Protein AF-A0A3M1U6E2-F1 (afdb_monomer)

Solvent-accessible surface area (backbone atoms only — not comparable to full-atom values): 4846 Å² total; per-residue (Å²): 135,60,70,71,58,54,50,63,66,49,46,61,61,50,52,49,50,53,52,52,50,50,50,51,52,52,49,31,59,74,48,72,72,46,93,76,77,64,64,66,62,53,50,50,42,52,52,34,9,44,35,27,55,74,70,69,35,60,21,90,54,90,96,37,81,47,94,78,67,93,52,83,66,58,29,61,60,53,14,76,77,99

Secondary structure (DSSP, 8-state):
--HHHHHHHHHHHHHHHHHHHHHHHHHHHHTTT-----HHHHHHHHHHHHHHHHHS-SSSSTT------S-TTHHHHHHTT-

Foldseek 3Di:
DDPVVVCVVPVVVVVVVVVVVVVVVVVCVVVVNDDDDDPVLVVQLLQQLCCCLPQVERDNDHPDHDPSHPDPPSSVVSNVVD

pLDDT: mean 91.37, std 5.68, range [65.19, 98.38]

Mean predicted aligned error: 5.88 Å

Sequence (82 aa):
MNTRRLIAISLPPLLLLLLVGGLLLAAWHHNQQHLIYPLDDTYIHLSLAKHLATTGNWGLSPGTFNSCGSSLLYVPLLAGLF

Radius of gyration: 19.24 Å; Cα contacts (8 Å, |Δi|>4): 65; chains: 1; bounding box: 46×30×43 Å

Structure (mmCIF, N/CA/C/O backbone):
data_AF-A0A3M1U6E2-F1
#
_entry.id   AF-A0A3M1U6E2-F1
#
loop_
_atom_site.group_PDB
_atom_site.id
_atom_site.type_symbol
_atom_site.label_atom_i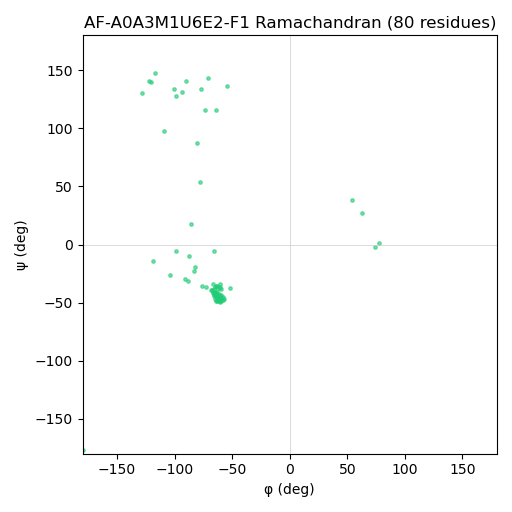d
_atom_site.label_alt_id
_atom_site.label_co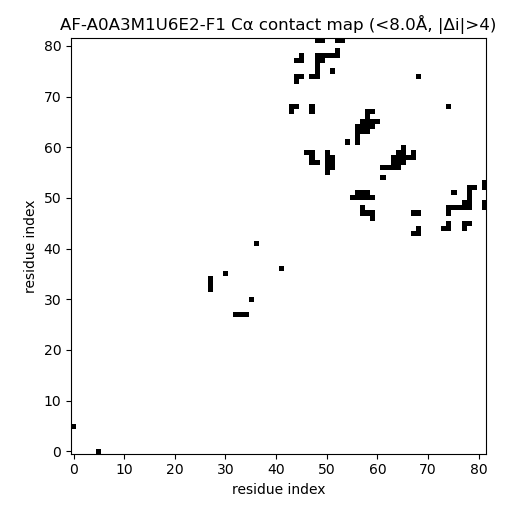mp_id
_atom_site.label_asym_id
_atom_site.label_entity_id
_atom_site.label_seq_id
_atom_site.pdbx_PDB_ins_code
_atom_site.Cartn_x
_atom_site.Cartn_y
_atom_site.Cartn_z
_atom_site.occupancy
_atom_site.B_iso_or_equiv
_atom_site.auth_seq_id
_atom_site.auth_comp_id
_atom_site.auth_asym_id
_atom_site.auth_atom_id
_atom_site.pdbx_PDB_model_num
ATOM 1 N N . MET A 1 1 ? 29.045 22.446 -11.411 1.00 65.19 1 MET A N 1
ATOM 2 C CA . MET A 1 1 ? 28.993 20.994 -11.111 1.00 65.19 1 MET A CA 1
ATOM 3 C C . MET A 1 1 ? 29.347 20.234 -12.386 1.00 65.19 1 MET A C 1
ATOM 5 O O . MET A 1 1 ? 28.762 20.541 -13.412 1.00 65.19 1 MET A O 1
ATOM 9 N N . ASN A 1 2 ? 30.335 19.331 -12.373 1.00 87.88 2 ASN A N 1
ATOM 10 C CA . ASN A 1 2 ? 30.849 18.701 -13.606 1.00 87.88 2 ASN A CA 1
ATOM 11 C C . ASN A 1 2 ? 29.839 17.713 -14.217 1.00 87.88 2 ASN A C 1
ATOM 13 O O . ASN A 1 2 ? 29.208 16.954 -13.482 1.00 87.88 2 ASN A O 1
ATOM 17 N N . THR A 1 3 ? 29.762 17.645 -15.550 1.00 86.50 3 THR A N 1
ATOM 18 C CA . THR A 1 3 ? 28.817 16.800 -16.312 1.00 86.50 3 THR A CA 1
ATOM 19 C C . THR A 1 3 ? 28.835 15.326 -15.892 1.00 86.50 3 THR A C 1
ATOM 21 O O . THR A 1 3 ? 27.787 14.70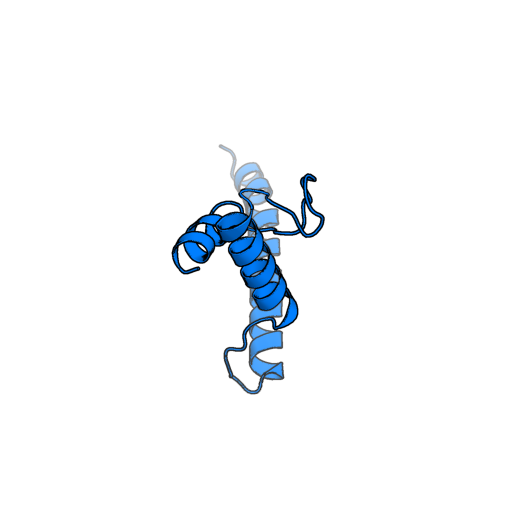7 -15.758 1.00 86.50 3 THR A O 1
ATOM 24 N N . ARG A 1 4 ? 30.010 14.767 -15.571 1.00 88.00 4 ARG A N 1
ATOM 25 C CA . ARG A 1 4 ? 30.134 13.382 -15.072 1.00 88.00 4 ARG A CA 1
ATOM 26 C C . ARG A 1 4 ? 29.453 13.160 -13.716 1.00 88.00 4 ARG A C 1
ATOM 28 O O . ARG A 1 4 ? 28.881 12.102 -13.492 1.00 88.00 4 ARG A O 1
ATOM 35 N N . ARG A 1 5 ? 29.495 14.155 -12.822 1.00 86.75 5 ARG A N 1
ATOM 36 C CA . ARG A 1 5 ? 28.817 14.088 -11.515 1.00 86.75 5 ARG A CA 1
ATOM 37 C C . ARG A 1 5 ? 27.306 14.225 -11.671 1.00 86.75 5 ARG A C 1
ATOM 39 O O . AR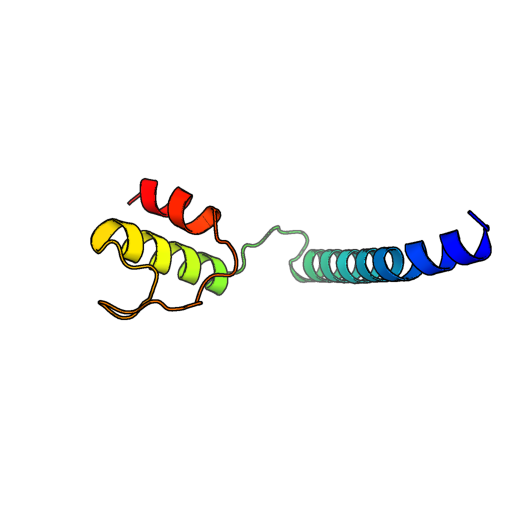G A 1 5 ? 26.575 13.534 -10.977 1.00 86.75 5 ARG A O 1
ATOM 46 N N . LEU A 1 6 ? 26.853 15.063 -12.605 1.00 86.88 6 LEU A N 1
ATOM 47 C CA . LEU A 1 6 ? 25.430 15.195 -12.929 1.00 86.88 6 LEU A CA 1
ATOM 48 C C . LEU A 1 6 ? 24.843 13.866 -13.418 1.00 86.88 6 LEU A C 1
ATOM 50 O O . LEU A 1 6 ? 23.822 13.437 -12.897 1.00 86.88 6 LEU A O 1
ATOM 54 N N . ILE A 1 7 ? 25.533 13.185 -14.340 1.00 88.38 7 ILE A N 1
ATOM 55 C CA . ILE A 1 7 ? 25.120 11.868 -14.850 1.00 88.38 7 ILE A CA 1
ATOM 56 C C . ILE A 1 7 ? 25.119 10.814 -13.736 1.00 88.38 7 ILE A C 1
ATOM 58 O O . ILE A 1 7 ? 24.178 10.036 -13.622 1.00 88.38 7 ILE A O 1
ATOM 62 N N . ALA A 1 8 ? 26.150 10.791 -12.888 1.00 89.06 8 ALA A N 1
ATOM 63 C CA . ALA A 1 8 ? 26.233 9.818 -11.800 1.00 89.06 8 ALA A CA 1
ATOM 64 C C . ALA A 1 8 ? 25.090 9.966 -10.778 1.00 89.06 8 ALA A C 1
ATOM 66 O O . ALA A 1 8 ? 24.604 8.965 -10.261 1.00 89.06 8 ALA A O 1
ATOM 67 N N . ILE A 1 9 ? 24.649 11.197 -10.505 1.00 93.12 9 ILE A N 1
ATOM 68 C CA . ILE A 1 9 ? 23.548 11.470 -9.570 1.00 93.12 9 ILE A CA 1
ATOM 69 C C . ILE A 1 9 ? 22.187 11.149 -10.204 1.00 93.12 9 ILE A C 1
ATOM 71 O O . ILE A 1 9 ? 21.293 10.668 -9.511 1.00 93.12 9 ILE A O 1
ATOM 75 N N . SER A 1 10 ? 22.012 11.394 -11.506 1.00 92.94 10 SER A N 1
ATOM 76 C CA . SER A 1 10 ? 20.727 11.179 -12.184 1.00 92.94 10 SER A CA 1
ATOM 77 C C . SER A 1 10 ? 20.482 9.734 -12.622 1.00 92.94 10 SER A C 1
ATOM 79 O O . SER A 1 10 ? 19.328 9.342 -12.788 1.00 92.94 10 SER A O 1
ATOM 81 N N . LEU A 1 11 ? 21.532 8.926 -12.792 1.00 95.31 11 LEU A N 1
ATOM 82 C CA . LEU A 1 11 ? 21.408 7.560 -13.302 1.00 95.31 11 LEU A CA 1
ATOM 83 C C . LEU A 1 11 ? 20.593 6.624 -12.379 1.00 95.31 11 LEU A C 1
ATOM 85 O O . LEU A 1 11 ? 19.688 5.967 -12.893 1.00 95.31 11 LEU A O 1
ATOM 89 N N . PRO A 1 12 ? 20.828 6.554 -11.051 1.00 96.44 12 PRO A N 1
ATOM 90 C CA . PRO A 1 12 ? 20.045 5.682 -10.171 1.00 96.44 12 PRO A CA 1
ATOM 91 C C . PRO A 1 12 ? 18.538 5.992 -10.127 1.00 96.44 12 PRO A C 1
ATOM 93 O O . PRO A 1 12 ? 17.755 5.057 -10.304 1.00 96.44 12 PRO A O 1
ATOM 96 N N . PRO A 1 13 ? 18.083 7.251 -9.934 1.00 96.75 13 PRO A N 1
ATOM 97 C CA . PRO A 1 13 ? 16.652 7.539 -9.939 1.00 96.75 13 PRO A CA 1
ATOM 98 C C . PRO A 1 13 ? 16.037 7.312 -11.321 1.00 96.75 13 PRO A C 1
ATOM 100 O O . PRO A 1 13 ? 14.912 6.832 -11.401 1.00 96.75 13 PRO A O 1
ATOM 103 N N . LEU A 1 14 ? 16.771 7.579 -12.408 1.00 97.06 14 LEU A N 1
ATOM 104 C CA . LEU A 1 14 ? 16.296 7.267 -13.755 1.00 97.06 14 LEU A CA 1
ATOM 105 C C . LEU A 1 14 ? 16.074 5.759 -13.937 1.00 97.06 14 LEU A C 1
ATOM 107 O O . LEU A 1 14 ? 15.021 5.355 -14.423 1.00 97.06 14 LEU A O 1
ATOM 111 N N . LEU A 1 15 ? 17.029 4.928 -13.514 1.00 97.56 15 LEU A N 1
ATOM 112 C CA . LEU A 1 15 ? 16.892 3.473 -13.567 1.00 97.56 15 LEU A CA 1
ATOM 113 C C . LEU A 1 15 ? 15.699 2.991 -12.733 1.00 97.56 15 LEU A C 1
ATOM 115 O O . LEU A 1 15 ? 14.912 2.178 -13.213 1.00 97.56 15 LEU A O 1
ATOM 119 N N . LEU A 1 16 ? 15.536 3.516 -11.515 1.00 97.62 16 LEU A N 1
ATOM 120 C CA . LEU A 1 16 ? 14.394 3.197 -10.658 1.00 97.62 16 LEU A CA 1
ATOM 121 C C . LEU A 1 16 ? 13.067 3.535 -11.350 1.00 97.62 16 LEU A C 1
ATOM 123 O O . LEU A 1 16 ? 12.170 2.698 -11.384 1.00 97.62 16 LEU A O 1
ATOM 127 N N . LEU A 1 17 ? 12.953 4.729 -11.936 1.00 98.12 17 LEU A N 1
ATOM 128 C CA . LEU A 1 17 ? 11.746 5.162 -12.642 1.00 98.12 17 LEU A CA 1
ATOM 129 C C . LEU A 1 17 ? 11.441 4.282 -13.858 1.00 98.12 17 LEU A C 1
ATOM 131 O O . LEU A 1 17 ? 10.281 3.938 -14.080 1.00 98.12 17 LEU A O 1
ATOM 135 N N . LEU A 1 18 ? 12.462 3.878 -14.618 1.00 98.25 18 LEU A N 1
ATOM 136 C CA . LEU A 1 18 ? 12.292 2.968 -15.752 1.00 98.25 18 LEU A CA 1
ATOM 137 C C . LEU A 1 18 ? 11.813 1.581 -15.304 1.00 98.25 18 LEU A C 1
ATOM 139 O O . LEU A 1 18 ? 10.911 1.021 -15.925 1.00 98.25 18 LEU A O 1
ATOM 143 N N . LEU A 1 19 ? 12.369 1.045 -14.214 1.00 98.38 19 LEU A N 1
ATOM 144 C CA . LEU A 1 19 ? 11.947 -0.241 -13.653 1.00 98.38 19 LEU A CA 1
ATOM 145 C C . LEU A 1 19 ? 10.509 -0.184 -13.128 1.00 98.38 19 LEU A C 1
ATOM 147 O O . LEU A 1 19 ? 9.703 -1.049 -13.464 1.00 98.38 19 LEU A O 1
ATOM 151 N N . VAL A 1 20 ? 10.168 0.851 -12.356 1.00 97.44 20 VAL A N 1
ATOM 152 C CA . VAL A 1 20 ? 8.805 1.058 -11.846 1.00 97.44 20 VAL A CA 1
ATOM 153 C C . VAL A 1 20 ? 7.818 1.225 -13.002 1.00 97.44 20 VAL A C 1
ATOM 155 O O . VAL A 1 20 ? 6.788 0.559 -13.019 1.00 97.44 20 VAL A O 1
ATOM 158 N N . GLY A 1 21 ? 8.143 2.049 -14.001 1.00 97.81 21 GLY A N 1
ATOM 159 C CA . GLY A 1 21 ? 7.310 2.227 -15.192 1.00 97.81 21 GLY A CA 1
ATOM 160 C C . GLY A 1 21 ? 7.099 0.921 -15.963 1.00 97.81 21 GLY A C 1
ATOM 161 O O . GLY A 1 21 ? 5.970 0.602 -16.330 1.00 97.81 21 GLY A O 1
ATOM 162 N N . GLY A 1 22 ? 8.157 0.126 -16.145 1.00 98.12 22 GLY A N 1
ATOM 163 C CA . GLY A 1 22 ? 8.070 -1.194 -16.770 1.00 98.12 22 GLY A CA 1
ATOM 164 C C . GLY A 1 22 ? 7.169 -2.164 -15.999 1.00 98.12 22 GLY A C 1
ATOM 165 O O . GLY A 1 22 ? 6.328 -2.825 -16.607 1.00 98.12 22 GLY A O 1
ATOM 166 N N . LEU A 1 23 ? 7.287 -2.210 -14.668 1.00 96.62 23 LEU A N 1
ATOM 167 C CA . LEU A 1 23 ? 6.423 -3.033 -13.812 1.00 96.62 23 LEU A CA 1
ATOM 168 C C . LEU A 1 23 ? 4.958 -2.588 -13.872 1.00 96.62 23 LEU A C 1
ATOM 170 O O . LEU A 1 23 ? 4.072 -3.436 -13.959 1.00 96.62 23 LEU A O 1
ATOM 174 N N . LEU A 1 24 ? 4.693 -1.279 -13.873 1.00 95.00 24 LEU A N 1
ATOM 175 C CA . LEU A 1 24 ? 3.336 -0.741 -13.994 1.00 95.00 24 LEU A CA 1
ATOM 176 C C . LEU A 1 24 ? 2.701 -1.094 -15.344 1.00 95.00 24 LEU A C 1
ATOM 178 O O . LEU A 1 24 ? 1.542 -1.499 -15.381 1.00 95.00 24 LEU A O 1
ATOM 182 N N . LEU A 1 25 ? 3.455 -1.003 -16.444 1.00 96.50 25 LEU A N 1
ATOM 183 C CA . LEU A 1 25 ? 2.979 -1.419 -17.768 1.00 96.50 25 LEU A CA 1
ATOM 184 C C . LEU A 1 25 ? 2.728 -2.930 -17.835 1.00 96.50 25 LEU A C 1
ATOM 186 O O . LEU A 1 25 ? 1.707 -3.361 -18.370 1.00 96.50 25 LEU A O 1
ATOM 190 N N . ALA A 1 26 ? 3.623 -3.740 -17.265 1.00 96.62 26 ALA A N 1
ATOM 191 C CA . ALA A 1 26 ? 3.439 -5.186 -17.192 1.00 96.62 26 ALA A CA 1
ATOM 192 C C . ALA A 1 26 ? 2.180 -5.553 -16.389 1.00 96.62 26 ALA A C 1
ATOM 194 O O . ALA A 1 26 ? 1.378 -6.366 -16.846 1.00 96.62 26 ALA A O 1
ATOM 195 N N . ALA A 1 27 ? 1.967 -4.907 -15.240 1.00 93.75 27 ALA A N 1
ATOM 196 C CA . ALA A 1 27 ? 0.767 -5.082 -14.427 1.00 93.75 27 ALA A CA 1
ATOM 197 C C . ALA A 1 27 ? -0.500 -4.635 -15.173 1.00 93.75 27 ALA A C 1
ATOM 199 O O . ALA A 1 27 ? -1.496 -5.351 -15.174 1.00 93.75 27 ALA A O 1
ATOM 200 N N . TRP A 1 28 ? -0.457 -3.495 -15.867 1.00 95.44 28 TRP A N 1
ATOM 201 C CA . TRP A 1 28 ? -1.563 -2.997 -16.688 1.00 95.44 28 TRP A CA 1
ATOM 202 C C . TRP A 1 28 ? -1.983 -4.002 -17.764 1.00 95.44 28 TRP A C 1
ATOM 204 O O . TRP A 1 28 ? -3.167 -4.304 -17.905 1.00 95.44 28 TRP A O 1
ATOM 214 N N . HIS A 1 29 ? -1.015 -4.572 -18.484 1.00 96.75 29 HIS A N 1
ATOM 215 C CA . HIS A 1 29 ? -1.287 -5.611 -19.474 1.00 96.75 29 HIS A CA 1
ATOM 216 C C . HIS A 1 29 ? -1.791 -6.910 -18.836 1.00 96.75 29 HIS A C 1
ATOM 218 O O . HIS A 1 29 ? -2.727 -7.514 -19.359 1.00 96.75 29 HIS A O 1
ATOM 224 N N . HIS A 1 30 ? -1.219 -7.319 -17.701 1.00 95.44 30 HIS A N 1
ATOM 225 C CA . HIS A 1 30 ? -1.660 -8.506 -16.966 1.00 95.44 30 HIS A CA 1
ATOM 226 C C . HIS A 1 30 ? -3.113 -8.383 -16.488 1.00 95.44 30 HIS A C 1
ATOM 228 O O . HIS A 1 30 ? -3.880 -9.338 -16.574 1.00 95.44 30 HIS A O 1
ATOM 234 N N . ASN A 1 31 ? -3.516 -7.180 -16.080 1.00 94.56 31 ASN A N 1
ATOM 235 C CA . ASN A 1 31 ? -4.862 -6.874 -15.605 1.00 94.56 31 ASN A CA 1
ATOM 236 C C . ASN A 1 31 ? -5.840 -6.525 -16.736 1.00 94.56 31 ASN A C 1
ATOM 238 O O . ASN A 1 31 ? -6.878 -5.922 -16.476 1.00 94.56 31 ASN A O 1
ATOM 242 N N . GLN A 1 32 ? -5.521 -6.869 -17.990 1.00 95.94 32 GLN A N 1
ATOM 243 C CA . GLN A 1 32 ? -6.367 -6.583 -19.156 1.00 95.94 32 GLN A CA 1
ATOM 244 C C . GLN A 1 32 ? -6.742 -5.101 -19.274 1.00 95.94 32 GLN A C 1
ATOM 246 O O . GLN A 1 32 ? -7.871 -4.759 -19.609 1.00 95.94 32 GLN A O 1
ATOM 251 N N . GLN A 1 33 ? -5.794 -4.217 -18.959 1.00 95.56 33 GLN A N 1
ATOM 252 C CA . GLN A 1 33 ? -5.987 -2.768 -18.979 1.00 95.56 33 GLN A CA 1
ATOM 253 C C . GLN A 1 33 ? -7.055 -2.277 -17.983 1.00 95.56 33 GLN A C 1
ATOM 255 O O . GLN A 1 33 ? -7.667 -1.228 -18.181 1.00 95.56 33 GLN A O 1
ATOM 260 N N . HIS A 1 34 ? -7.265 -3.012 -16.889 1.00 93.88 34 HIS A N 1
ATOM 261 C CA . HIS A 1 34 ? -8.087 -2.569 -15.770 1.00 93.88 34 HIS A CA 1
ATOM 262 C C . HIS A 1 34 ? -7.220 -2.061 -14.616 1.00 93.88 34 HIS A C 1
ATOM 264 O O . HIS A 1 34 ? -6.255 -2.707 -14.195 1.00 93.88 34 HIS A O 1
ATOM 270 N N . LEU A 1 35 ? -7.597 -0.903 -14.067 1.00 90.19 35 LEU A N 1
ATOM 271 C CA . LEU A 1 35 ? -7.075 -0.442 -12.784 1.00 90.19 35 LEU A CA 1
ATOM 272 C C . LEU A 1 35 ? -7.726 -1.274 -11.680 1.00 90.19 35 LEU A C 1
ATOM 274 O O . LEU A 1 35 ? -8.939 -1.215 -11.488 1.00 90.19 35 LEU A O 1
ATOM 278 N N . ILE A 1 36 ? -6.911 -2.041 -10.964 1.00 86.62 36 ILE A N 1
ATOM 279 C CA . ILE A 1 36 ? -7.344 -2.851 -9.828 1.00 86.62 36 ILE A CA 1
ATOM 280 C C . ILE A 1 36 ? -6.654 -2.365 -8.559 1.00 86.62 36 ILE A C 1
ATOM 282 O O . ILE A 1 36 ? -5.513 -1.902 -8.592 1.00 86.62 36 ILE A O 1
ATOM 286 N N . TYR A 1 37 ? -7.349 -2.486 -7.434 1.00 80.56 37 TYR A N 1
ATOM 287 C CA . TYR A 1 37 ? -6.779 -2.200 -6.126 1.00 80.56 37 TYR A CA 1
ATOM 288 C C . TYR A 1 37 ? -6.160 -3.471 -5.533 1.00 80.56 37 TYR A C 1
ATOM 290 O O . TYR A 1 37 ? -6.752 -4.547 -5.666 1.00 80.56 37 TYR A O 1
ATOM 298 N N . PRO A 1 38 ? -5.003 -3.376 -4.852 1.00 78.81 38 PRO A N 1
ATOM 299 C CA . PRO A 1 38 ? -4.492 -4.486 -4.062 1.00 78.81 38 PRO A CA 1
ATOM 300 C C . PRO A 1 38 ? -5.474 -4.771 -2.919 1.00 78.81 38 PRO A C 1
ATOM 302 O O . PRO A 1 38 ? -5.706 -3.923 -2.051 1.00 78.81 38 PRO A O 1
ATOM 305 N N . LEU A 1 39 ? -6.083 -5.959 -2.951 1.00 81.38 39 LEU A N 1
ATOM 306 C CA . LEU A 1 39 ? -7.148 -6.344 -2.023 1.00 81.38 39 LEU A CA 1
ATOM 307 C C .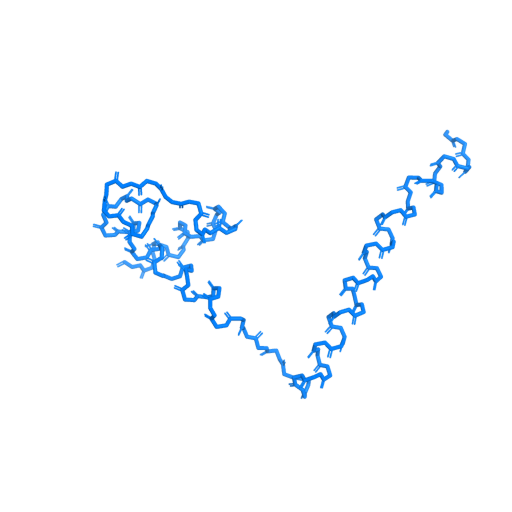 LEU A 1 39 ? -6.652 -6.336 -0.571 1.00 81.38 39 LEU A C 1
ATOM 309 O O . LEU A 1 39 ? -7.272 -5.713 0.290 1.00 81.38 39 LEU A O 1
ATOM 313 N N . ASP A 1 40 ? -5.501 -6.964 -0.333 1.00 84.75 40 ASP A N 1
ATOM 314 C CA . ASP A 1 40 ? -4.918 -7.120 1.000 1.00 84.75 40 ASP A CA 1
ATOM 315 C C . ASP A 1 40 ? -4.564 -5.768 1.616 1.00 84.75 40 ASP A C 1
ATOM 317 O O . ASP A 1 40 ? -4.959 -5.471 2.741 1.00 84.75 40 ASP A O 1
ATOM 321 N N . ASP A 1 41 ? -3.877 -4.916 0.854 1.00 86.50 41 ASP A N 1
ATOM 322 C CA . ASP A 1 41 ? -3.414 -3.620 1.345 1.00 86.50 41 ASP A CA 1
ATOM 323 C C . ASP A 1 41 ? -4.607 -2.714 1.684 1.00 86.50 41 ASP A C 1
ATOM 325 O O . ASP A 1 41 ? -4.647 -2.098 2.750 1.00 86.50 41 ASP A O 1
ATOM 329 N N . THR A 1 42 ? -5.647 -2.715 0.842 1.00 87.88 42 THR A N 1
ATOM 330 C CA . THR A 1 42 ? -6.897 -1.987 1.118 1.00 87.88 42 THR A CA 1
ATOM 331 C C . THR A 1 42 ? -7.554 -2.486 2.407 1.00 87.88 42 THR A C 1
ATOM 333 O O . THR A 1 42 ? -7.953 -1.685 3.256 1.00 87.88 42 THR A O 1
ATOM 336 N N . TYR A 1 43 ? -7.633 -3.806 2.596 1.00 89.69 43 TYR A N 1
ATOM 337 C CA . TYR A 1 43 ? -8.257 -4.397 3.779 1.00 89.69 43 TYR A CA 1
ATOM 338 C C . TYR A 1 43 ? -7.464 -4.129 5.064 1.00 89.69 43 TYR A C 1
ATOM 340 O O . TYR A 1 43 ? -8.062 -3.830 6.102 1.00 89.69 43 TYR A O 1
ATOM 348 N N . ILE A 1 44 ? -6.129 -4.178 5.001 1.00 91.19 44 ILE A N 1
ATOM 349 C CA . ILE A 1 44 ? -5.242 -3.834 6.120 1.00 91.19 44 ILE A CA 1
ATOM 350 C C . ILE A 1 44 ? -5.475 -2.382 6.549 1.00 91.19 44 ILE A C 1
ATOM 352 O O . ILE A 1 44 ? -5.692 -2.127 7.735 1.00 91.19 44 ILE A O 1
ATOM 356 N N . HIS A 1 45 ? -5.494 -1.439 5.602 1.00 92.62 45 HIS A N 1
ATOM 357 C CA . HIS A 1 45 ? -5.700 -0.022 5.910 1.00 92.62 45 HIS A CA 1
ATOM 358 C C . HIS A 1 45 ? -7.096 0.246 6.489 1.00 92.62 45 HIS A C 1
ATOM 360 O O . HIS A 1 45 ? -7.205 0.981 7.470 1.00 92.62 45 HIS A O 1
ATOM 366 N N . LEU A 1 46 ? -8.148 -0.381 5.950 1.00 93.00 46 LEU A N 1
ATOM 367 C CA . LEU A 1 46 ? -9.509 -0.259 6.488 1.00 93.00 46 LEU A CA 1
ATOM 368 C C . LEU A 1 46 ? -9.636 -0.863 7.893 1.00 93.00 46 LEU A C 1
ATOM 370 O O . LEU A 1 46 ? -10.254 -0.261 8.769 1.00 93.00 46 LEU A O 1
ATOM 374 N N . SER A 1 47 ? -9.029 -2.028 8.127 1.00 92.75 47 SER A N 1
ATOM 375 C CA . SER A 1 47 ? -9.048 -2.691 9.437 1.00 92.75 47 SER A CA 1
ATOM 376 C C . SER A 1 47 ? -8.329 -1.854 10.492 1.00 92.75 47 SER A C 1
ATOM 378 O O . SER A 1 47 ? -8.846 -1.654 11.590 1.00 92.75 47 SER A O 1
ATOM 380 N N . LEU A 1 48 ? -7.164 -1.313 10.135 1.00 94.50 48 LEU A N 1
ATOM 381 C CA . LEU A 1 48 ? -6.375 -0.450 11.002 1.00 94.50 48 LEU A CA 1
ATOM 382 C C . LEU A 1 48 ? -7.085 0.881 11.280 1.00 94.50 48 LEU A C 1
ATOM 384 O O . LEU A 1 48 ? -7.108 1.328 12.422 1.00 94.50 48 LEU A O 1
ATOM 388 N N . ALA A 1 49 ? -7.711 1.482 10.265 1.00 95.00 49 ALA A N 1
ATOM 389 C CA . ALA A 1 49 ? -8.487 2.712 10.399 1.00 95.00 49 ALA A CA 1
ATOM 390 C C . ALA A 1 49 ? -9.698 2.533 11.324 1.00 95.00 49 ALA A C 1
ATOM 392 O O . ALA A 1 49 ? -9.896 3.330 12.238 1.00 95.00 49 ALA A O 1
ATOM 393 N N . LYS A 1 50 ? -10.464 1.450 11.148 1.00 94.81 50 LYS A N 1
ATOM 394 C CA . LYS A 1 50 ? -11.580 1.116 12.039 1.00 94.81 50 LYS A CA 1
ATOM 395 C C . LYS A 1 50 ? -11.105 0.884 13.469 1.00 94.81 50 LYS A C 1
ATOM 397 O O . LYS A 1 50 ? -11.751 1.336 14.414 1.00 94.81 50 LYS A O 1
ATOM 402 N N . HIS A 1 51 ? -9.991 0.175 13.647 1.00 93.94 51 HIS A N 1
ATOM 403 C CA . HIS A 1 51 ? -9.461 -0.078 14.981 1.00 93.94 51 HIS A CA 1
ATOM 404 C C . HIS A 1 51 ? 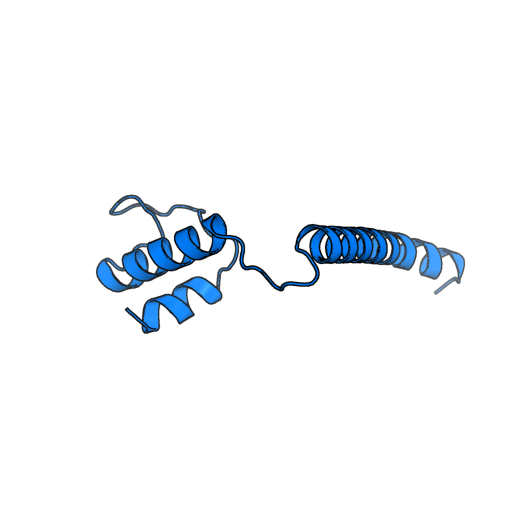-9.003 1.228 15.644 1.00 93.94 51 HIS A C 1
ATOM 406 O O . HIS A 1 51 ? -9.406 1.508 16.768 1.00 93.94 51 HIS A O 1
ATOM 412 N N . LEU A 1 52 ? -8.293 2.086 14.908 1.00 94.38 52 LEU A N 1
ATOM 413 C CA . LEU A 1 52 ? -7.895 3.413 15.371 1.00 94.38 52 LEU A CA 1
ATOM 414 C C . LEU A 1 52 ? -9.105 4.274 15.768 1.00 94.38 52 LEU A C 1
ATOM 416 O O . LEU A 1 52 ? -9.076 4.890 16.828 1.00 94.38 52 LEU A O 1
ATOM 420 N N . ALA A 1 53 ? -10.169 4.293 14.963 1.00 95.88 53 ALA A N 1
ATOM 421 C CA . ALA A 1 53 ? -11.380 5.067 15.248 1.00 95.88 53 ALA A CA 1
ATOM 422 C C . ALA A 1 53 ? -12.130 4.565 16.494 1.00 95.88 53 ALA A C 1
ATOM 424 O O . ALA A 1 53 ? -12.647 5.355 17.280 1.00 95.88 53 ALA A O 1
ATOM 425 N N . THR A 1 54 ? -12.173 3.245 16.691 1.00 94.75 54 THR A N 1
ATOM 426 C CA . THR A 1 54 ? -12.976 2.622 17.756 1.00 94.75 54 THR A CA 1
ATOM 427 C C . THR A 1 54 ? -12.243 2.481 19.087 1.00 94.75 54 THR A C 1
ATOM 429 O O . THR A 1 54 ? -12.888 2.535 20.132 1.00 94.75 54 THR A O 1
ATOM 432 N N . THR A 1 55 ? -10.920 2.298 19.082 1.00 93.69 55 THR A N 1
ATOM 433 C CA . THR A 1 55 ? -10.132 2.086 20.310 1.00 93.69 55 THR A CA 1
ATOM 434 C C . THR A 1 55 ? -9.073 3.154 20.552 1.00 93.69 55 THR A C 1
ATOM 436 O O . THR A 1 55 ? -8.546 3.238 21.657 1.00 93.69 55 THR A O 1
ATOM 439 N N . GLY A 1 56 ? -8.752 3.980 19.551 1.00 92.06 56 GLY A N 1
ATOM 440 C CA . GLY A 1 56 ? -7.644 4.935 19.617 1.00 92.06 56 GLY A CA 1
ATOM 441 C C . GLY A 1 56 ? -6.264 4.300 19.412 1.00 92.06 56 GLY A C 1
ATOM 442 O O . GLY A 1 56 ? -5.255 5.005 19.450 1.00 92.06 56 GLY A O 1
ATOM 443 N N . ASN A 1 57 ? -6.187 2.987 19.170 1.00 91.81 57 ASN A N 1
ATOM 444 C CA . ASN A 1 57 ? -4.926 2.271 19.007 1.00 91.81 57 ASN A CA 1
ATOM 445 C C . ASN A 1 57 ? -4.574 2.064 17.530 1.00 91.81 57 ASN A C 1
ATOM 447 O O . ASN A 1 57 ? -5.332 1.478 16.762 1.00 91.81 57 ASN A O 1
ATOM 451 N N . TRP A 1 58 ? -3.357 2.461 17.152 1.00 90.56 58 TRP A N 1
ATOM 452 C CA . TRP A 1 58 ? -2.768 2.096 15.864 1.00 90.56 58 TRP A CA 1
ATOM 453 C C . TRP A 1 58 ? -2.179 0.683 15.932 1.00 90.56 58 TRP A C 1
ATOM 455 O O . TRP A 1 58 ? -1.000 0.487 16.232 1.00 90.56 58 TRP A O 1
ATOM 465 N N . GLY A 1 59 ? -3.000 -0.323 15.670 1.00 88.81 59 GLY A N 1
ATOM 466 C CA . GLY A 1 59 ? -2.573 -1.718 15.625 1.00 88.81 59 GLY A CA 1
ATOM 467 C C . GLY A 1 59 ? -3.735 -2.641 15.297 1.00 88.81 59 GLY A C 1
ATOM 468 O O . GLY A 1 59 ? -4.843 -2.181 15.052 1.00 88.81 59 GLY A O 1
ATOM 469 N N . LEU A 1 60 ? -3.498 -3.949 15.289 1.00 83.38 60 LEU A N 1
ATOM 470 C CA . LEU A 1 60 ? -4.550 -4.970 15.191 1.00 83.38 60 LEU A CA 1
ATOM 471 C C . LEU A 1 60 ? -4.815 -5.628 16.552 1.00 83.38 60 LEU A C 1
ATOM 473 O O . LEU A 1 60 ? -5.932 -6.066 16.814 1.00 83.38 60 LEU A O 1
ATOM 477 N N . SER A 1 61 ? -3.819 -5.635 17.441 1.00 86.69 61 SER A N 1
ATOM 478 C CA . SER A 1 61 ? -3.942 -6.160 18.801 1.00 86.69 61 SER A CA 1
ATOM 479 C C . SER A 1 61 ? -4.303 -5.048 19.800 1.00 86.69 61 SER A C 1
ATOM 481 O O . SER A 1 61 ? -3.632 -4.008 19.811 1.00 86.69 61 SER A O 1
ATOM 483 N N . PRO A 1 62 ? -5.321 -5.242 20.665 1.00 83.44 62 PRO A N 1
ATOM 484 C CA . PRO A 1 62 ? -5.740 -4.239 21.643 1.00 83.44 62 PRO A CA 1
ATOM 485 C C . PRO A 1 62 ? -4.588 -3.766 22.531 1.00 83.44 62 PRO A C 1
ATOM 487 O O . PRO A 1 62 ? -3.791 -4.570 23.010 1.00 83.44 62 PRO A O 1
ATOM 490 N N . GLY A 1 63 ? -4.496 -2.455 22.763 1.00 85.75 63 GLY A N 1
ATOM 491 C CA . GLY A 1 63 ? -3.490 -1.875 23.656 1.00 85.75 63 GLY A CA 1
ATOM 492 C C . GLY A 1 63 ? -2.060 -1.837 23.101 1.00 85.75 63 GLY A C 1
ATOM 493 O O . GLY A 1 63 ? -1.180 -1.299 23.766 1.00 85.75 63 GLY A O 1
ATOM 494 N N . THR A 1 64 ? -1.804 -2.358 21.895 1.00 86.88 64 THR A N 1
ATOM 495 C CA . THR A 1 64 ? -0.445 -2.443 21.334 1.00 86.88 64 THR A CA 1
ATOM 496 C C . THR A 1 64 ? -0.323 -1.724 20.000 1.00 86.88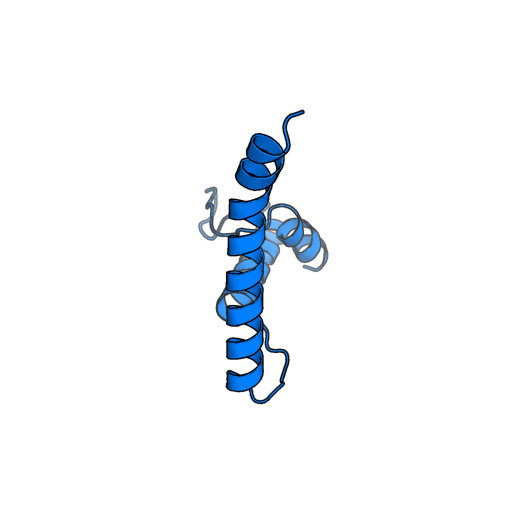 64 THR A C 1
ATOM 498 O O . THR A 1 64 ? -1.218 -1.794 19.162 1.00 86.88 64 THR A O 1
ATOM 501 N N . PHE A 1 65 ? 0.810 -1.053 19.795 1.00 89.25 65 PHE A N 1
ATOM 502 C CA . PHE A 1 65 ? 1.158 -0.506 18.491 1.00 89.25 65 PHE A CA 1
ATOM 503 C C . PHE A 1 65 ? 1.652 -1.617 17.558 1.00 89.25 65 PHE A C 1
ATOM 505 O O . PHE A 1 65 ? 2.515 -2.413 17.942 1.00 89.25 65 PHE A O 1
ATOM 512 N N . ASN A 1 66 ? 1.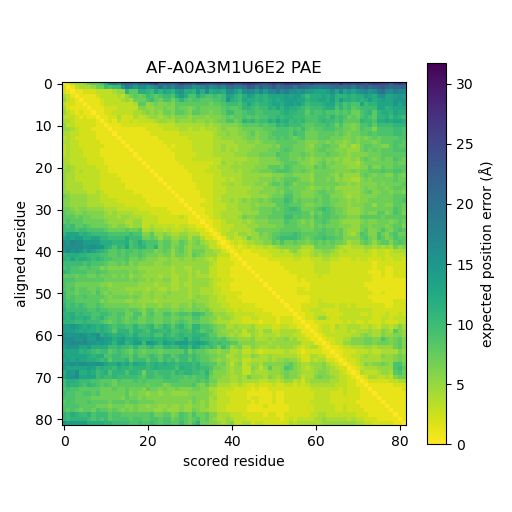165 -1.643 16.316 1.00 87.88 66 ASN A N 1
ATOM 513 C CA . ASN A 1 66 ? 1.700 -2.520 15.275 1.00 87.88 66 ASN A CA 1
ATOM 514 C C . ASN A 1 66 ? 2.023 -1.719 14.004 1.00 87.88 66 ASN A C 1
ATOM 516 O O . ASN A 1 66 ? 1.175 -0.996 13.483 1.00 87.88 66 ASN A O 1
ATOM 520 N N . SER A 1 67 ? 3.233 -1.892 13.461 1.00 86.88 67 SER A N 1
ATOM 521 C CA . SER A 1 67 ? 3.678 -1.250 12.211 1.00 86.88 67 SER A CA 1
ATOM 522 C C . SER A 1 67 ? 3.095 -1.953 10.972 1.00 86.88 67 SER A C 1
ATOM 524 O O . SER A 1 67 ? 3.832 -2.395 10.093 1.00 86.88 67 SER A O 1
ATOM 526 N N . CYS A 1 68 ? 1.770 -2.106 10.927 1.00 82.88 68 CYS A N 1
ATOM 527 C CA . CYS A 1 68 ? 1.057 -2.880 9.905 1.00 82.88 68 CYS A CA 1
ATOM 528 C C . CYS A 1 68 ? 0.693 -2.083 8.643 1.00 82.88 68 CYS A C 1
ATOM 530 O O . CYS A 1 68 ? 0.239 -2.685 7.680 1.00 82.88 68 CYS A O 1
ATOM 532 N N . GLY A 1 69 ? 0.856 -0.757 8.637 1.00 83.12 69 GLY A N 1
ATOM 533 C CA . GLY A 1 69 ? 0.516 0.102 7.500 1.00 83.12 69 GLY A CA 1
ATOM 534 C C . GLY A 1 69 ? 1.730 0.868 6.984 1.00 83.12 69 GLY A C 1
ATOM 535 O O . GLY A 1 69 ? 2.529 1.369 7.774 1.00 83.12 69 GLY A O 1
ATOM 536 N N . SER A 1 70 ? 1.848 0.985 5.662 1.00 84.06 70 SER A N 1
ATOM 537 C CA . SER A 1 70 ? 2.887 1.779 4.989 1.00 84.06 70 SER A CA 1
ATOM 538 C C . SER A 1 70 ? 2.534 3.272 4.911 1.00 84.06 70 SER A C 1
ATOM 540 O O . SER A 1 70 ? 3.420 4.112 4.750 1.00 84.06 70 SER A O 1
ATOM 542 N N . SER A 1 71 ? 1.251 3.621 5.067 1.00 85.19 71 SER A N 1
ATOM 543 C CA . SER A 1 71 ? 0.738 4.982 4.882 1.00 85.19 71 SER A CA 1
ATOM 544 C C . SER A 1 71 ? 0.332 5.652 6.199 1.00 85.19 71 SER A C 1
ATOM 546 O O . SER A 1 71 ? -0.792 5.494 6.676 1.00 85.19 71 SER A O 1
ATOM 548 N N . LEU A 1 72 ? 1.230 6.479 6.748 1.00 86.75 72 LEU A N 1
ATOM 549 C CA . LEU A 1 72 ? 1.023 7.205 8.014 1.00 86.75 72 LEU A CA 1
ATOM 550 C C . LEU A 1 72 ? -0.188 8.155 7.995 1.00 86.75 72 LEU A C 1
ATOM 552 O O . LEU A 1 72 ? -0.889 8.264 8.994 1.00 86.75 72 LEU A O 1
ATOM 556 N N . LEU A 1 73 ? -0.444 8.837 6.873 1.00 91.88 73 LEU A N 1
ATOM 557 C CA . LEU A 1 73 ? -1.542 9.809 6.761 1.00 91.88 73 LEU A CA 1
ATOM 558 C C . LEU A 1 73 ? -2.859 9.188 6.274 1.00 91.88 73 LEU A C 1
ATOM 560 O O . LEU A 1 73 ? -3.934 9.661 6.630 1.00 91.88 73 LEU A O 1
ATOM 564 N N . TYR A 1 74 ? -2.797 8.130 5.467 1.00 92.50 74 TYR A N 1
ATOM 565 C CA . TYR A 1 74 ? -3.996 7.549 4.859 1.00 92.50 74 TYR A CA 1
ATOM 566 C C . TYR A 1 74 ? -4.904 6.873 5.896 1.00 92.50 74 TYR A C 1
ATOM 568 O O . TYR A 1 74 ? -6.121 7.032 5.848 1.00 92.50 74 TYR A O 1
ATOM 576 N N . VAL A 1 75 ? -4.317 6.181 6.877 1.00 94.25 75 VAL A N 1
ATOM 577 C CA . VAL A 1 75 ? -5.068 5.480 7.930 1.00 94.25 75 VAL A CA 1
ATOM 578 C C . VAL A 1 75 ? -5.873 6.445 8.818 1.00 94.25 75 VAL A C 1
ATOM 580 O O . VAL A 1 75 ? -7.063 6.190 8.978 1.00 94.25 75 VAL A O 1
ATOM 583 N N . PRO A 1 76 ? -5.332 7.565 9.355 1.00 94.00 76 PRO A N 1
ATOM 584 C CA . PRO A 1 76 ? -6.131 8.538 10.105 1.00 94.00 76 PRO A CA 1
ATOM 585 C C . PRO A 1 76 ? -7.253 9.177 9.288 1.00 94.00 76 PRO A C 1
ATOM 587 O O . PRO A 1 76 ? -8.334 9.416 9.819 1.00 94.00 76 PRO A O 1
ATOM 590 N N . LEU A 1 77 ? -7.018 9.440 7.998 1.00 95.88 77 LEU A N 1
ATOM 591 C CA . LEU A 1 77 ? -8.055 9.981 7.117 1.00 95.88 77 LEU A CA 1
ATOM 592 C C . LEU A 1 77 ? -9.209 8.988 6.940 1.00 95.88 77 LEU A C 1
ATOM 594 O O . LEU A 1 77 ? -10.368 9.381 7.036 1.00 95.88 77 LEU A O 1
ATOM 598 N N . LEU A 1 78 ? -8.899 7.704 6.734 1.00 95.44 78 LEU A N 1
ATOM 599 C CA . LEU A 1 78 ? -9.906 6.644 6.701 1.00 95.44 78 LEU A CA 1
ATOM 600 C C . LEU A 1 78 ? -10.593 6.455 8.058 1.00 95.44 78 LEU A C 1
ATOM 602 O O . LEU A 1 78 ? -11.786 6.180 8.090 1.00 95.44 78 LEU A O 1
ATOM 606 N N . ALA A 1 79 ? -9.866 6.605 9.168 1.00 95.62 79 ALA A N 1
ATOM 607 C CA . ALA A 1 79 ? -10.422 6.468 10.513 1.00 95.62 79 ALA A CA 1
ATOM 608 C C . ALA A 1 79 ? -11.536 7.492 10.768 1.00 95.62 79 ALA A C 1
ATOM 610 O O . ALA A 1 79 ? -12.528 7.153 11.395 1.00 95.62 79 ALA A O 1
ATOM 611 N N . GLY A 1 80 ? -11.429 8.702 10.206 1.00 95.69 80 GLY A N 1
ATOM 612 C CA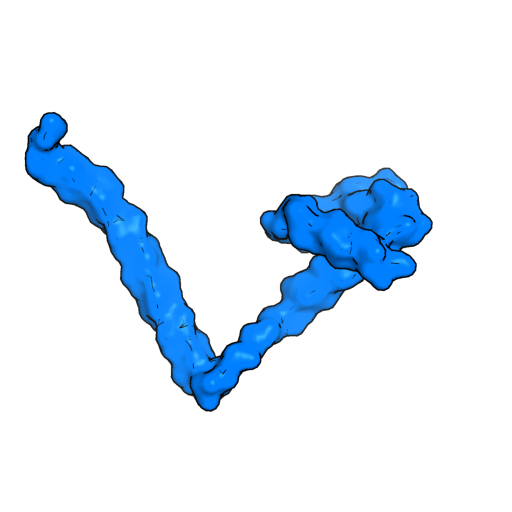 . GLY A 1 80 ? -12.494 9.710 10.263 1.00 95.69 80 GLY A CA 1
ATOM 613 C C . GLY A 1 80 ? -13.788 9.347 9.516 1.00 95.69 80 GLY A C 1
ATOM 614 O O . GLY A 1 80 ? -14.748 10.109 9.591 1.00 95.69 80 GLY A O 1
ATOM 615 N N . LEU A 1 81 ? -13.820 8.228 8.781 1.00 96.00 81 LEU A N 1
ATOM 616 C CA . LEU A 1 81 ? -15.015 7.705 8.107 1.00 96.00 81 LEU A CA 1
ATOM 617 C C . LEU A 1 81 ? -15.719 6.583 8.896 1.00 96.00 81 LEU A C 1
ATOM 619 O O . LEU A 1 81 ? -16.773 6.124 8.452 1.00 96.00 81 LEU A O 1
ATOM 623 N N . PHE A 1 82 ? -15.135 6.122 10.008 1.00 93.44 82 PHE A N 1
ATOM 624 C CA . PHE A 1 82 ? -15.699 5.102 10.901 1.00 93.44 82 PHE A CA 1
ATOM 625 C C . PHE A 1 82 ? -16.270 5.738 12.168 1.00 93.44 82 PHE A C 1
ATOM 627 O O . PHE A 1 82 ? -17.313 5.226 12.632 1.00 93.44 82 PHE A O 1
#